Protein AF-A0A0Q6VHM1-F1 (afdb_monomer)

Foldseek 3Di:
DDPPVPPDQPADPQLVCLLVLLLVVLCVVLVHDCPDPLSVVLSVVSSVCCSVPVPDGSVNSNVVSVVPRPSDDPPPDDPDD

Mean predicted aligned error: 9.12 Å

Sequence (81 aa):
MNLNFFTGLDLTDDQVDAATSAVRAWCEARQVDPSSAIARSAAGLAIDLVATWGEITSAELFEILLARVPANAPNGTFSGK

Radius of gyration: 14.44 Å; Cα contacts (8 Å, |Δi|>4): 62; chains: 1; bounding box: 45×36×35 Å

Solvent-accessible surface area (backbone atoms only — not comparable to full-atom values): 4961 Å² total; per-residue (Å²): 133,86,84,69,86,67,82,76,71,89,68,51,72,68,48,52,48,26,33,52,53,15,42,50,52,45,23,62,75,58,72,44,58,74,86,36,72,66,40,50,51,43,42,51,51,34,49,54,45,38,74,71,37,80,82,65,49,32,69,57,48,27,54,49,42,64,75,71,46,70,81,65,72,84,72,76,83,79,86,86,126

pLDDT: mean 78.79, std 17.47, range [36.25, 93.62]

Secondary structure (DSSP, 8-state):
----TTTT----HHHHHHHHHHHHHHHHHHT--TTSHHHHHHHHHHHHHHHH-TT--HHHHHHHHHHHS-S----------

Structure (mmCIF, N/CA/C/O backbone):
data_AF-A0A0Q6VHM1-F1
#
_entry.id   AF-A0A0Q6VHM1-F1
#
loop_
_atom_site.group_PDB
_atom_site.id
_atom_site.type_symbol
_atom_site.label_atom_id
_atom_site.label_alt_id
_atom_site.label_comp_id
_atom_site.label_asym_id
_atom_site.label_entity_id
_atom_site.label_seq_id
_atom_site.pdbx_PDB_ins_code
_atom_site.Cartn_x
_atom_site.Cartn_y
_atom_site.Cartn_z
_atom_site.occupancy
_atom_site.B_iso_or_equiv
_atom_site.auth_seq_id
_atom_site.auth_comp_id
_atom_site.auth_asym_id
_atom_site.auth_atom_id
_atom_site.pdbx_PDB_model_num
ATOM 1 N N . MET A 1 1 ? 1.775 -27.588 3.550 1.00 36.25 1 MET A N 1
ATOM 2 C CA . MET A 1 1 ? 1.739 -26.625 4.669 1.00 36.25 1 MET A CA 1
ATOM 3 C C . MET A 1 1 ? 1.048 -25.383 4.139 1.00 36.25 1 MET A C 1
ATOM 5 O O . MET A 1 1 ? 1.596 -24.738 3.259 1.00 36.25 1 MET A O 1
ATOM 9 N N . ASN A 1 2 ? -0.215 -25.174 4.511 1.00 39.94 2 ASN A N 1
ATOM 10 C CA . ASN A 1 2 ? -1.039 -24.101 3.959 1.00 39.94 2 ASN A CA 1
ATOM 11 C C . ASN A 1 2 ? -0.713 -22.822 4.745 1.00 39.94 2 ASN A C 1
ATOM 13 O O . ASN A 1 2 ? -1.101 -22.708 5.906 1.00 39.94 2 ASN A O 1
ATOM 17 N N . LEU A 1 3 ? 0.101 -21.936 4.164 1.00 46.28 3 LEU A N 1
ATOM 18 C CA . LEU A 1 3 ? 0.433 -20.624 4.727 1.00 46.28 3 LEU A CA 1
ATOM 19 C C . LEU A 1 3 ? -0.787 -19.715 4.573 1.00 46.28 3 LEU A C 1
ATOM 21 O O . LEU A 1 3 ? -0.840 -18.843 3.712 1.00 46.28 3 LEU A O 1
ATOM 25 N N . ASN A 1 4 ? -1.788 -19.943 5.412 1.00 44.31 4 ASN A N 1
ATOM 26 C CA . ASN A 1 4 ? -2.854 -18.984 5.625 1.00 44.31 4 ASN A CA 1
ATOM 27 C C . ASN A 1 4 ? -2.287 -17.821 6.453 1.00 44.31 4 ASN A C 1
ATOM 29 O O . ASN A 1 4 ? -2.453 -17.764 7.664 1.00 44.31 4 ASN A O 1
ATOM 33 N N . PHE A 1 5 ? -1.550 -16.919 5.800 1.00 52.34 5 PHE A N 1
ATOM 34 C CA . PHE A 1 5 ? -1.005 -15.709 6.431 1.00 52.34 5 PHE A CA 1
ATOM 35 C C . PHE A 1 5 ? -2.110 -14.672 6.730 1.00 52.34 5 PHE A C 1
ATOM 37 O O . PHE A 1 5 ? -1.922 -13.775 7.538 1.00 52.34 5 PHE A O 1
ATOM 44 N N . PHE A 1 6 ? -3.289 -14.837 6.117 1.00 49.59 6 PHE A N 1
ATOM 45 C CA . PHE A 1 6 ? -4.416 -13.899 6.175 1.00 49.59 6 PHE A CA 1
ATOM 46 C C . PHE A 1 6 ? -5.570 -14.325 7.100 1.00 49.59 6 PHE A C 1
ATOM 48 O O . PHE A 1 6 ? -6.601 -13.663 7.122 1.00 49.59 6 PHE A O 1
ATOM 55 N N . THR A 1 7 ? -5.459 -15.413 7.869 1.00 46.75 7 THR A N 1
ATOM 56 C CA . THR A 1 7 ? -6.595 -15.964 8.649 1.00 46.75 7 THR A CA 1
ATOM 57 C C . THR A 1 7 ? -6.988 -15.186 9.914 1.00 46.75 7 THR A C 1
ATOM 59 O O . THR A 1 7 ? -7.648 -15.746 10.783 1.00 46.75 7 THR A O 1
ATOM 62 N N . GLY A 1 8 ? -6.624 -13.911 10.046 1.00 53.53 8 GLY A N 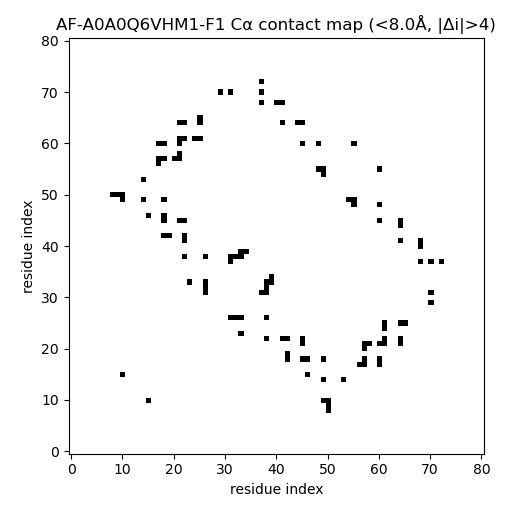1
ATOM 63 C CA . GLY A 1 8 ? -6.989 -13.124 11.229 1.00 53.53 8 GLY A CA 1
ATOM 64 C C . GLY A 1 8 ? -6.873 -11.612 11.086 1.00 53.53 8 GLY A C 1
ATOM 65 O O . GLY A 1 8 ? -6.822 -10.930 12.104 1.00 53.53 8 GLY A O 1
ATOM 66 N N . LEU A 1 9 ? -6.790 -11.088 9.861 1.00 58.28 9 LEU A N 1
ATOM 67 C CA . LEU A 1 9 ? -6.777 -9.645 9.648 1.00 58.28 9 LEU A CA 1
ATOM 68 C C . LEU A 1 9 ? -8.221 -9.166 9.474 1.00 58.28 9 LEU A C 1
ATOM 70 O O . LEU A 1 9 ? -8.795 -9.305 8.396 1.00 58.28 9 LEU A O 1
ATOM 74 N N . ASP A 1 10 ? -8.806 -8.649 10.555 1.00 70.75 10 ASP A N 1
ATOM 75 C CA . ASP A 1 10 ? -10.067 -7.900 10.520 1.00 70.75 10 ASP A CA 1
ATOM 76 C C . ASP A 1 10 ? -9.760 -6.502 9.969 1.00 70.75 10 ASP A C 1
ATOM 78 O O . ASP A 1 10 ? -9.582 -5.541 10.713 1.00 70.75 10 ASP A O 1
ATOM 82 N N . LEU A 1 11 ? -9.538 -6.429 8.654 1.00 74.81 11 LEU A N 1
ATOM 83 C CA . LEU A 1 11 ? -9.327 -5.159 7.969 1.00 74.81 11 LEU A CA 1
ATOM 84 C C . LEU A 1 11 ? -10.673 -4.587 7.562 1.00 74.81 11 LEU A C 1
ATOM 86 O O . LEU A 1 11 ? -11.507 -5.292 6.990 1.00 74.81 11 LEU A O 1
ATOM 90 N N . THR A 1 12 ? -10.858 -3.299 7.812 1.00 85.12 12 THR A N 1
ATOM 91 C CA . THR A 1 12 ? -12.019 -2.578 7.296 1.00 85.12 12 THR A CA 1
ATOM 92 C C . THR A 1 12 ? -11.885 -2.370 5.787 1.00 85.12 12 THR A C 1
ATOM 94 O O . THR A 1 12 ? -10.776 -2.351 5.244 1.00 85.12 12 THR A O 1
ATOM 97 N N . ASP A 1 13 ? -13.009 -2.167 5.096 1.00 85.75 13 ASP A N 1
ATOM 98 C CA . ASP A 1 13 ? -12.998 -1.806 3.673 1.00 85.75 13 ASP A CA 1
ATOM 99 C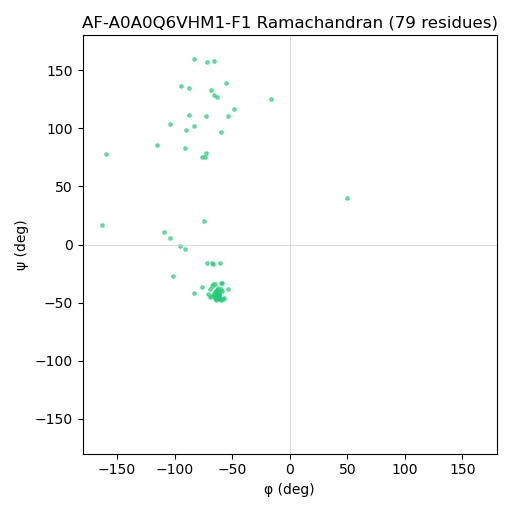 C . ASP A 1 13 ? -12.118 -0.570 3.405 1.00 85.75 13 ASP A C 1
ATOM 101 O O . ASP A 1 13 ? -11.359 -0.556 2.437 1.00 85.75 13 ASP A O 1
ATOM 105 N N . ASP A 1 14 ? -12.132 0.418 4.308 1.00 87.00 14 ASP A N 1
ATOM 106 C CA . ASP A 1 14 ? -11.283 1.613 4.220 1.00 87.00 14 ASP A CA 1
ATOM 107 C C . ASP A 1 14 ? -9.783 1.278 4.273 1.00 87.00 14 ASP A C 1
ATOM 109 O O . ASP A 1 14 ? -8.984 1.851 3.533 1.00 87.00 14 ASP A O 1
ATOM 113 N N . GLN A 1 15 ? -9.380 0.326 5.118 1.00 87.94 15 GLN A N 1
ATOM 114 C CA . GLN A 1 15 ? -7.984 -0.108 5.226 1.00 87.94 15 GLN A CA 1
ATOM 115 C C . GLN A 1 15 ? -7.530 -0.872 3.980 1.00 87.94 15 GLN A C 1
ATOM 117 O O . GLN A 1 15 ? -6.401 -0.694 3.512 1.00 87.94 15 GLN A O 1
ATOM 122 N N . VAL A 1 16 ? -8.411 -1.701 3.416 1.00 88.44 16 VAL A N 1
ATOM 123 C CA . VAL A 1 16 ? -8.142 -2.416 2.162 1.00 88.44 16 VAL A CA 1
ATOM 124 C C . VAL A 1 16 ? -8.024 -1.433 0.996 1.00 88.44 16 VAL A C 1
ATOM 126 O O . VAL A 1 16 ? -7.102 -1.565 0.183 1.00 88.44 16 VAL A O 1
ATOM 129 N N . ASP A 1 17 ? -8.899 -0.428 0.924 1.00 90.44 17 ASP A N 1
ATOM 130 C CA . ASP A 1 17 ? -8.834 0.620 -0.097 1.00 90.44 17 ASP A CA 1
ATOM 131 C C . ASP A 1 17 ? -7.555 1.454 0.039 1.00 90.44 17 ASP A C 1
ATOM 133 O O . 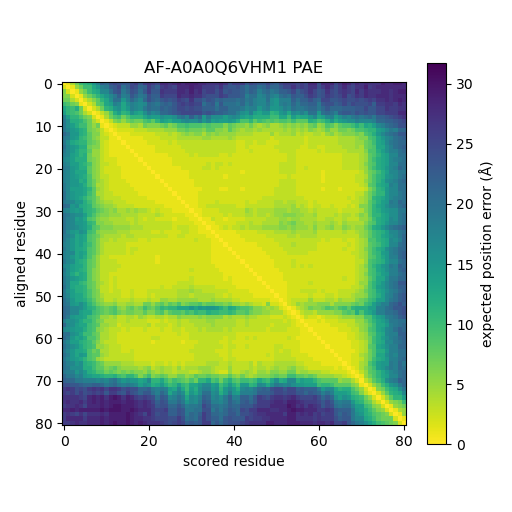ASP A 1 17 ? -6.835 1.649 -0.944 1.00 90.44 17 ASP A O 1
ATOM 137 N N . ALA A 1 18 ? -7.196 1.849 1.265 1.00 89.50 18 ALA A N 1
ATOM 138 C CA . ALA A 1 18 ? -5.983 2.611 1.532 1.00 89.50 18 ALA A CA 1
ATOM 139 C C . ALA A 1 18 ? -4.718 1.848 1.109 1.00 89.50 18 ALA A C 1
ATOM 141 O O . ALA A 1 18 ? -3.866 2.408 0.410 1.00 89.50 18 ALA A O 1
ATOM 142 N N . ALA A 1 19 ? -4.614 0.565 1.470 1.00 90.81 19 ALA A N 1
ATOM 143 C CA . ALA A 1 19 ? -3.498 -0.290 1.075 1.00 90.81 19 ALA A CA 1
ATOM 144 C C . ALA A 1 19 ? -3.439 -0.484 -0.447 1.00 90.81 19 ALA A C 1
ATOM 146 O O . ALA A 1 19 ? -2.375 -0.338 -1.051 1.00 90.81 19 ALA A O 1
ATOM 147 N N . THR A 1 20 ? -4.577 -0.757 -1.087 1.00 92.00 20 THR A N 1
ATOM 148 C CA . THR A 1 20 ? -4.652 -0.975 -2.540 1.00 92.00 20 THR A CA 1
ATOM 149 C C . THR A 1 20 ? -4.278 0.290 -3.313 1.00 92.00 20 THR A C 1
ATOM 151 O O . THR A 1 20 ? -3.464 0.236 -4.240 1.00 92.00 20 THR A O 1
ATOM 154 N N . SER A 1 21 ? -4.814 1.440 -2.903 1.00 93.62 21 SER A N 1
ATOM 155 C CA . SER A 1 21 ? -4.519 2.747 -3.490 1.00 93.62 21 SER A CA 1
ATOM 156 C C . SER A 1 21 ? -3.042 3.116 -3.342 1.00 93.62 21 SER A C 1
ATOM 158 O O . SER A 1 21 ? -2.410 3.515 -4.323 1.00 93.62 21 SER A O 1
ATOM 160 N N . ALA A 1 22 ? -2.455 2.911 -2.158 1.00 93.62 22 ALA A N 1
ATOM 161 C CA . ALA A 1 22 ? -1.043 3.196 -1.905 1.00 93.62 22 ALA A CA 1
ATOM 162 C C . ALA A 1 22 ? -0.106 2.314 -2.744 1.00 93.62 22 ALA A C 1
ATOM 164 O O . ALA A 1 22 ? 0.842 2.810 -3.355 1.00 93.62 22 ALA A O 1
ATOM 165 N N . VAL A 1 23 ? -0.384 1.009 -2.820 1.00 93.38 23 VAL A N 1
ATOM 166 C CA . VAL A 1 23 ? 0.419 0.053 -3.601 1.00 93.38 23 VAL A CA 1
ATOM 167 C C . VAL A 1 23 ? 0.332 0.359 -5.089 1.00 93.38 23 VAL A C 1
ATOM 169 O O . VAL A 1 23 ? 1.349 0.319 -5.783 1.00 93.38 23 VAL A O 1
ATOM 172 N N . ARG A 1 24 ? -0.857 0.701 -5.591 1.00 93.19 24 ARG A N 1
ATOM 173 C CA . ARG A 1 24 ? -1.038 1.085 -6.991 1.00 93.19 24 ARG A CA 1
ATOM 174 C C . ARG A 1 24 ? -0.277 2.368 -7.320 1.00 93.19 24 ARG A C 1
ATOM 176 O O . ARG A 1 24 ? 0.469 2.376 -8.296 1.00 93.19 24 ARG A O 1
ATOM 183 N N . ALA A 1 25 ? -0.396 3.401 -6.486 1.00 93.12 25 ALA A N 1
ATOM 184 C CA . ALA A 1 25 ? 0.365 4.639 -6.644 1.00 93.12 25 ALA A CA 1
ATOM 185 C C . ALA A 1 25 ? 1.880 4.382 -6.606 1.00 93.12 25 ALA A C 1
ATOM 187 O O . ALA A 1 25 ? 2.624 4.928 -7.416 1.00 93.12 25 ALA A O 1
ATOM 188 N N . TRP A 1 26 ? 2.344 3.497 -5.719 1.00 93.38 26 TRP A N 1
ATOM 189 C CA . TRP A 1 26 ? 3.746 3.082 -5.652 1.00 93.38 26 TRP A CA 1
ATOM 190 C C . TRP A 1 26 ? 4.204 2.371 -6.932 1.00 93.38 26 TRP A C 1
ATOM 192 O O . TRP A 1 26 ? 5.268 2.698 -7.460 1.00 93.38 26 TRP A O 1
ATOM 202 N N . CYS A 1 27 ? 3.394 1.455 -7.473 1.00 92.12 27 CYS A N 1
ATOM 203 C CA . CYS A 1 27 ? 3.692 0.768 -8.732 1.00 92.12 27 CYS A CA 1
ATOM 204 C C . CYS A 1 27 ? 3.782 1.759 -9.900 1.00 92.12 27 CYS A C 1
ATOM 206 O O . CYS A 1 27 ? 4.738 1.705 -10.672 1.00 92.12 27 CYS A O 1
ATOM 208 N N . GLU A 1 28 ? 2.835 2.696 -9.997 1.00 91.69 28 GLU A N 1
ATOM 209 C CA . GLU A 1 28 ? 2.828 3.750 -11.018 1.00 91.69 28 GLU A CA 1
ATOM 210 C C . GLU A 1 28 ? 4.057 4.670 -10.879 1.00 91.69 28 GLU A C 1
ATOM 212 O O . GLU A 1 28 ? 4.775 4.893 -11.856 1.00 91.69 28 GLU A O 1
ATOM 217 N N . ALA A 1 29 ? 4.373 5.127 -9.662 1.00 90.19 29 ALA A N 1
ATOM 218 C CA . ALA A 1 29 ? 5.506 6.013 -9.380 1.00 90.19 29 ALA A CA 1
ATOM 219 C C . ALA A 1 29 ? 6.870 5.365 -9.663 1.00 90.19 29 ALA A C 1
ATOM 221 O O . ALA A 1 29 ? 7.818 6.039 -10.067 1.00 90.19 29 ALA A O 1
ATOM 222 N N . ARG A 1 30 ? 6.986 4.053 -9.439 1.00 88.25 30 ARG A N 1
ATOM 223 C CA . ARG A 1 30 ? 8.218 3.287 -9.664 1.00 88.25 30 ARG A CA 1
ATOM 224 C C . ARG A 1 30 ? 8.266 2.597 -11.030 1.00 88.25 30 ARG A C 1
ATOM 226 O O . ARG A 1 30 ? 9.268 1.952 -11.323 1.00 88.25 30 ARG A O 1
ATOM 233 N N . GLN A 1 31 ? 7.216 2.727 -11.845 1.00 89.69 31 GLN A N 1
ATOM 234 C CA . GLN A 1 31 ? 7.020 1.983 -13.096 1.00 89.69 31 GLN A CA 1
ATOM 235 C C . GLN A 1 31 ? 7.218 0.466 -12.930 1.00 89.69 31 GLN A C 1
ATOM 237 O O . GLN A 1 31 ? 7.818 -0.205 -13.770 1.00 89.69 31 GLN A O 1
ATOM 242 N N . VAL A 1 32 ? 6.728 -0.073 -11.814 1.00 87.81 32 VAL A N 1
ATOM 243 C CA . VAL A 1 32 ? 6.806 -1.496 -11.481 1.00 87.81 32 VAL A CA 1
ATOM 244 C C . VAL A 1 32 ? 5.527 -2.185 -11.935 1.00 87.81 32 VAL A C 1
ATOM 246 O O . VAL A 1 32 ? 4.425 -1.688 -11.713 1.00 87.81 32 VAL A O 1
ATOM 249 N N . ASP A 1 33 ? 5.673 -3.359 -12.548 1.00 88.69 33 ASP A N 1
ATOM 250 C CA . ASP A 1 33 ? 4.526 -4.190 -12.893 1.00 88.69 33 ASP A CA 1
ATOM 251 C C . ASP A 1 33 ? 3.781 -4.628 -11.611 1.00 88.69 33 ASP A C 1
ATOM 253 O O . ASP A 1 33 ? 4.407 -5.199 -10.707 1.00 88.69 33 ASP A O 1
ATOM 257 N N . PRO A 1 34 ? 2.459 -4.402 -11.508 1.00 85.50 34 PRO A N 1
ATOM 258 C CA . PRO A 1 34 ? 1.689 -4.712 -10.303 1.00 85.50 34 PRO A CA 1
ATOM 259 C C . PRO A 1 34 ? 1.579 -6.219 -10.017 1.00 85.50 34 PRO A C 1
ATOM 261 O O . PRO A 1 34 ? 1.260 -6.611 -8.896 1.00 85.50 34 PRO A O 1
ATOM 264 N N . SER A 1 35 ? 1.873 -7.082 -10.994 1.00 87.12 35 SER A N 1
ATOM 265 C CA . SER A 1 35 ? 1.939 -8.539 -10.813 1.00 87.12 35 SER A CA 1
ATOM 266 C C . SER A 1 35 ? 3.341 -9.031 -10.433 1.00 87.12 35 SER A C 1
ATOM 268 O O . SER A 1 35 ? 3.522 -10.226 -10.168 1.00 87.12 35 SER A O 1
ATOM 270 N N . SER A 1 36 ? 4.336 -8.139 -10.386 1.00 86.56 36 SER A N 1
ATOM 271 C CA . SER A 1 36 ? 5.714 -8.475 -10.035 1.00 86.56 36 SER A CA 1
ATOM 272 C C . SER A 1 36 ? 5.858 -8.929 -8.581 1.00 86.56 36 SER A C 1
ATOM 274 O O . SER A 1 36 ? 5.069 -8.592 -7.696 1.00 86.56 36 SER A O 1
ATOM 276 N N . ALA A 1 37 ? 6.931 -9.675 -8.306 1.00 87.38 37 ALA A N 1
ATOM 277 C CA . ALA A 1 37 ? 7.265 -10.079 -6.943 1.00 87.38 37 ALA A CA 1
ATOM 278 C C . ALA A 1 37 ? 7.496 -8.872 -6.016 1.00 87.38 37 ALA A C 1
ATOM 280 O O . ALA A 1 37 ? 7.142 -8.931 -4.844 1.00 87.38 37 ALA A O 1
ATOM 281 N N . ILE A 1 38 ? 8.034 -7.766 -6.543 1.00 87.12 38 ILE A N 1
ATOM 282 C CA . ILE A 1 38 ? 8.289 -6.550 -5.761 1.00 87.12 38 ILE A CA 1
ATOM 283 C C . ILE A 1 38 ? 6.966 -5.865 -5.394 1.00 87.12 38 ILE A C 1
ATOM 285 O O . ILE A 1 38 ? 6.789 -5.479 -4.242 1.00 87.12 38 ILE A O 1
ATOM 289 N N . ALA A 1 39 ? 6.011 -5.785 -6.327 1.00 88.19 39 ALA A N 1
ATOM 290 C CA . ALA A 1 39 ? 4.674 -5.259 -6.047 1.00 88.19 39 ALA A CA 1
ATOM 291 C C . ALA A 1 39 ? 3.923 -6.109 -5.009 1.00 88.19 39 ALA A C 1
ATOM 293 O O . ALA A 1 39 ? 3.270 -5.568 -4.122 1.00 88.19 39 ALA A O 1
ATOM 294 N N . ARG A 1 40 ? 4.079 -7.440 -5.044 1.00 89.00 40 ARG A N 1
ATOM 295 C CA . ARG A 1 40 ? 3.535 -8.329 -4.001 1.00 89.00 40 ARG A CA 1
ATOM 296 C C . ARG A 1 40 ? 4.168 -8.082 -2.633 1.00 89.00 40 ARG A C 1
ATOM 298 O O . ARG A 1 40 ? 3.451 -8.069 -1.638 1.00 89.00 40 ARG A O 1
ATOM 305 N N . SER A 1 41 ? 5.479 -7.851 -2.577 1.00 89.00 41 SER A N 1
ATOM 306 C CA . SER A 1 41 ? 6.159 -7.472 -1.332 1.00 89.00 41 SER A CA 1
ATOM 307 C C . SER A 1 41 ? 5.680 -6.114 -0.811 1.00 89.00 41 SER A C 1
ATOM 309 O O . SER A 1 41 ? 5.465 -5.969 0.389 1.00 89.00 41 SER A O 1
ATOM 311 N N . ALA A 1 42 ? 5.462 -5.139 -1.701 1.00 90.31 42 ALA A N 1
ATOM 312 C CA . ALA A 1 42 ? 4.875 -3.847 -1.351 1.00 90.31 42 ALA A CA 1
ATOM 313 C C . ALA A 1 42 ? 3.454 -4.006 -0.790 1.00 90.31 42 ALA A C 1
ATOM 315 O O . ALA A 1 42 ? 3.135 -3.415 0.236 1.00 90.31 42 ALA A O 1
ATOM 316 N N . ALA A 1 43 ? 2.630 -4.854 -1.411 1.00 90.81 43 ALA A N 1
ATOM 317 C CA . ALA A 1 43 ? 1.288 -5.159 -0.927 1.00 90.81 43 ALA A CA 1
ATOM 318 C C . ALA A 1 43 ? 1.300 -5.821 0.455 1.00 90.81 43 ALA A C 1
ATOM 320 O O . ALA A 1 43 ? 0.552 -5.399 1.331 1.00 90.81 43 ALA A O 1
ATOM 321 N N . GLY A 1 44 ? 2.181 -6.802 0.677 1.00 90.31 44 GLY A N 1
ATOM 322 C CA . GLY A 1 44 ? 2.343 -7.434 1.988 1.00 90.31 44 GLY A CA 1
ATOM 323 C C . GLY 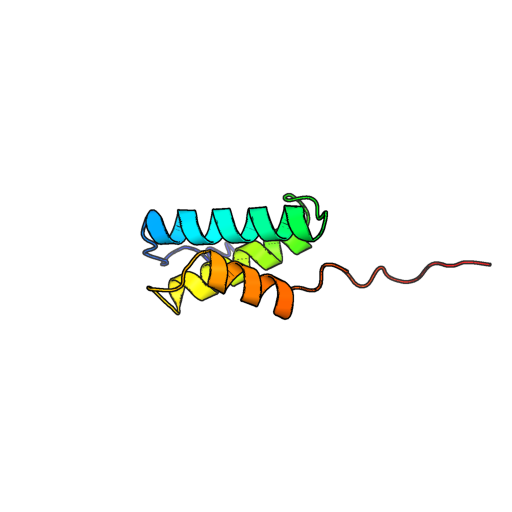A 1 44 ? 2.700 -6.419 3.075 1.00 90.31 44 GLY A C 1
ATOM 324 O O . GLY A 1 44 ? 2.037 -6.370 4.104 1.00 90.31 44 GLY A O 1
ATOM 325 N N . LEU A 1 45 ? 3.669 -5.539 2.800 1.00 90.12 45 LEU A N 1
ATOM 326 C CA . LEU A 1 45 ? 4.052 -4.482 3.736 1.00 90.12 45 LEU A CA 1
ATOM 327 C C . LEU A 1 45 ? 2.905 -3.495 3.997 1.00 90.12 45 LEU A C 1
ATOM 329 O O . LEU A 1 45 ? 2.695 -3.098 5.137 1.00 90.12 45 LEU A O 1
ATOM 333 N N . ALA A 1 46 ? 2.166 -3.094 2.959 1.00 91.12 46 ALA A N 1
ATOM 334 C CA . ALA A 1 46 ? 1.027 -2.195 3.110 1.00 91.12 46 ALA A CA 1
ATOM 335 C C . ALA A 1 46 ? -0.054 -2.810 4.007 1.00 91.12 46 ALA A C 1
ATOM 337 O O . ALA A 1 46 ? -0.566 -2.127 4.888 1.00 91.12 46 ALA A O 1
ATOM 338 N N . ILE A 1 47 ? -0.340 -4.103 3.823 1.00 89.81 47 ILE A N 1
ATOM 339 C CA . ILE A 1 47 ? -1.295 -4.860 4.637 1.00 89.81 47 ILE A CA 1
ATOM 340 C C . ILE A 1 47 ? -0.826 -4.974 6.094 1.00 89.81 47 ILE A C 1
ATOM 342 O O . ILE A 1 47 ? -1.604 -4.705 7.007 1.00 89.81 47 ILE A O 1
ATOM 346 N N . ASP A 1 48 ? 0.447 -5.306 6.325 1.00 89.12 48 ASP A N 1
ATOM 347 C CA . ASP A 1 48 ? 1.015 -5.352 7.678 1.00 89.12 48 ASP A CA 1
ATOM 348 C C . ASP A 1 48 ? 0.921 -3.983 8.374 1.00 89.12 48 ASP A C 1
ATOM 350 O O . ASP A 1 48 ? 0.628 -3.899 9.569 1.00 89.12 48 ASP A O 1
ATOM 354 N N . LEU A 1 49 ? 1.139 -2.896 7.628 1.00 89.31 49 LEU A N 1
ATOM 355 C CA . LEU A 1 49 ? 1.067 -1.534 8.153 1.00 89.31 49 LEU A CA 1
ATOM 356 C C . LEU A 1 49 ? -0.360 -1.118 8.506 1.00 89.31 49 LEU A C 1
ATOM 358 O O . LEU A 1 49 ? -0.539 -0.599 9.600 1.00 89.31 49 LEU A O 1
ATOM 362 N N . VAL A 1 50 ? -1.368 -1.371 7.662 1.00 89.69 50 VAL A N 1
ATOM 363 C CA . VAL A 1 50 ? -2.771 -1.050 8.013 1.00 89.69 50 VAL A CA 1
ATOM 364 C C . VAL A 1 50 ? -3.291 -1.906 9.164 1.00 89.69 50 VAL A C 1
ATOM 366 O O . VAL A 1 50 ? -4.042 -1.417 10.001 1.00 89.69 50 VAL A O 1
ATOM 369 N N . ALA A 1 51 ? -2.846 -3.162 9.256 1.00 86.38 51 ALA A N 1
ATOM 370 C CA . ALA A 1 51 ? -3.195 -4.039 10.368 1.00 86.38 51 ALA A CA 1
ATOM 371 C C . ALA A 1 51 ? -2.571 -3.570 11.693 1.00 86.38 51 ALA A C 1
ATOM 373 O O . ALA A 1 51 ? -3.172 -3.715 12.755 1.00 86.38 51 ALA A O 1
ATOM 374 N N . THR A 1 52 ? -1.355 -3.017 11.639 1.00 86.00 52 THR A N 1
ATOM 375 C CA . THR A 1 52 ? -0.641 -2.531 12.830 1.00 86.00 52 THR A CA 1
ATOM 376 C C . THR A 1 52 ? -1.091 -1.123 13.219 1.00 86.00 52 THR A C 1
ATOM 378 O O . THR A 1 52 ? -1.230 -0.814 14.402 1.00 86.00 52 THR A O 1
ATOM 381 N N . TRP A 1 53 ? -1.279 -0.249 12.233 1.00 81.06 53 TRP A N 1
ATOM 382 C CA . TRP A 1 53 ? -1.610 1.164 12.383 1.00 81.06 53 TRP A CA 1
ATOM 383 C C . TRP A 1 53 ? -2.996 1.387 11.785 1.00 81.06 53 TRP A C 1
ATOM 385 O O . TRP A 1 53 ? -3.135 1.747 10.622 1.00 81.06 53 TRP A O 1
ATOM 395 N N . GLY A 1 54 ? -4.031 1.154 12.593 1.00 73.56 54 GLY A N 1
ATOM 396 C CA . GLY A 1 54 ? -5.417 1.158 12.121 1.00 73.56 54 GLY A CA 1
ATOM 397 C C . GLY A 1 54 ? -5.911 2.478 11.510 1.00 73.56 54 GLY A C 1
ATOM 398 O O . GLY A 1 54 ? -6.921 2.458 10.815 1.00 73.56 54 GLY A O 1
ATOM 399 N N . GLU A 1 55 ? -5.204 3.593 11.735 1.00 83.25 55 GLU A N 1
ATOM 400 C CA . GLU A 1 55 ? -5.538 4.939 11.236 1.00 83.25 55 GLU A CA 1
ATOM 401 C C . GLU A 1 55 ? -4.582 5.453 10.139 1.00 83.25 55 GLU A C 1
ATOM 403 O O . GLU A 1 55 ? -4.619 6.634 9.797 1.00 83.25 55 GLU A O 1
ATOM 408 N N . 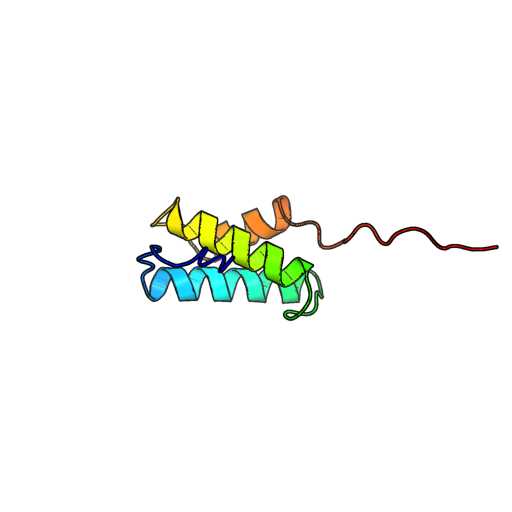ILE A 1 56 ? -3.702 4.608 9.586 1.00 87.31 56 ILE A N 1
ATOM 409 C CA . ILE A 1 56 ? -2.755 5.056 8.556 1.00 87.31 56 ILE A CA 1
ATOM 410 C C . ILE A 1 56 ? -3.470 5.403 7.243 1.00 87.31 56 ILE A C 1
ATOM 412 O O . ILE A 1 56 ? -4.285 4.637 6.724 1.00 87.31 56 ILE A O 1
ATOM 416 N N . THR A 1 57 ? -3.135 6.554 6.666 1.00 89.62 57 THR A N 1
ATOM 417 C CA . THR A 1 57 ? -3.702 6.987 5.386 1.00 89.62 57 THR A CA 1
ATOM 418 C C . THR A 1 57 ? -2.974 6.370 4.188 1.00 89.62 57 THR A C 1
ATOM 420 O O . THR A 1 57 ? -1.809 5.972 4.264 1.00 89.62 57 THR A O 1
ATOM 423 N N . SER A 1 58 ? -3.632 6.344 3.025 1.00 88.94 58 SER A N 1
ATOM 424 C CA . SER A 1 58 ? -3.018 5.888 1.767 1.00 88.94 58 SER A CA 1
ATOM 425 C C . SER A 1 58 ? -1.776 6.699 1.370 1.00 88.94 58 SER A C 1
ATOM 427 O O . SER A 1 58 ? -0.829 6.141 0.817 1.00 88.94 58 SER A O 1
ATOM 429 N N . ALA A 1 59 ? -1.743 7.996 1.691 1.00 90.25 59 ALA A N 1
ATOM 430 C CA . ALA A 1 59 ? -0.592 8.862 1.443 1.00 90.25 59 ALA A CA 1
ATOM 431 C C . ALA A 1 59 ? 0.608 8.490 2.329 1.00 90.25 59 ALA A C 1
ATOM 433 O O . ALA A 1 59 ? 1.728 8.372 1.838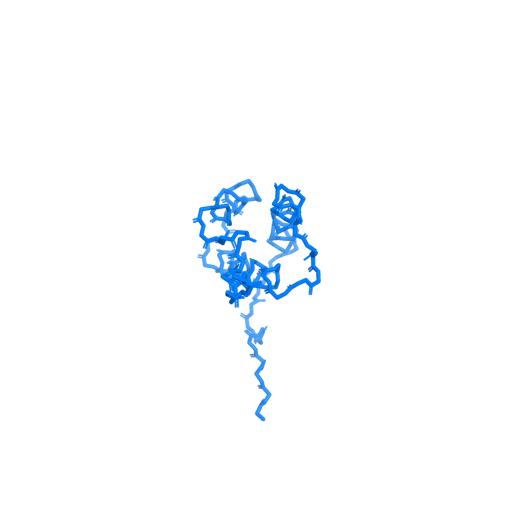 1.00 90.25 59 ALA A O 1
ATOM 434 N N . GLU A 1 60 ? 0.379 8.244 3.620 1.00 91.50 60 GLU A N 1
ATOM 435 C CA . GLU A 1 60 ? 1.434 7.802 4.537 1.00 91.50 60 GLU A CA 1
ATOM 436 C C . GLU A 1 60 ? 1.956 6.414 4.164 1.00 91.50 60 GLU A C 1
ATOM 438 O O . GLU A 1 60 ? 3.169 6.199 4.130 1.00 91.50 60 GLU A O 1
ATOM 443 N N . LEU A 1 61 ? 1.060 5.485 3.812 1.00 91.44 61 LEU A N 1
ATOM 444 C CA . LEU A 1 61 ? 1.444 4.173 3.289 1.00 91.44 61 LEU A CA 1
ATOM 445 C C . LEU A 1 61 ? 2.323 4.313 2.049 1.00 91.44 61 LEU A C 1
ATOM 447 O O . LEU A 1 61 ? 3.359 3.660 1.966 1.00 91.44 61 LEU A O 1
ATOM 451 N N . PHE A 1 62 ? 1.947 5.171 1.103 1.00 92.38 62 PHE A N 1
ATOM 452 C CA . PHE A 1 62 ? 2.722 5.405 -0.112 1.00 92.38 62 PHE A CA 1
ATOM 453 C C . PHE A 1 62 ? 4.140 5.908 0.191 1.00 92.38 62 PHE A C 1
ATOM 455 O O . PHE A 1 62 ? 5.107 5.339 -0.320 1.00 92.38 62 PHE A O 1
ATOM 462 N N . GLU A 1 63 ? 4.288 6.902 1.069 1.00 92.94 63 GLU A N 1
ATOM 463 C CA . GLU A 1 63 ? 5.600 7.418 1.483 1.00 92.94 63 GLU A CA 1
ATOM 464 C C . GLU A 1 63 ? 6.450 6.333 2.163 1.00 92.94 63 GLU A C 1
ATOM 466 O O . GLU A 1 63 ? 7.641 6.175 1.870 1.00 92.94 63 GLU A O 1
ATOM 471 N N . ILE A 1 64 ? 5.840 5.508 3.019 1.00 91.44 64 ILE A N 1
ATOM 472 C CA . ILE A 1 64 ? 6.531 4.385 3.664 1.00 91.44 64 ILE A CA 1
ATOM 473 C C . ILE A 1 64 ? 6.954 3.339 2.630 1.00 91.44 64 ILE A C 1
ATOM 475 O O . ILE A 1 64 ? 8.080 2.840 2.696 1.00 91.44 64 ILE A O 1
ATOM 479 N N . LEU A 1 65 ? 6.099 3.017 1.658 1.00 90.44 65 LEU A N 1
ATOM 480 C CA . LEU A 1 65 ? 6.426 2.096 0.571 1.00 90.44 65 LEU A CA 1
ATOM 481 C C . LEU A 1 65 ? 7.565 2.644 -0.295 1.00 90.44 65 LEU A C 1
ATOM 483 O O . LEU A 1 65 ? 8.463 1.889 -0.671 1.00 90.44 65 LEU A O 1
ATOM 487 N N . LEU A 1 66 ? 7.593 3.949 -0.577 1.00 88.81 66 LEU A N 1
ATOM 488 C CA . LEU A 1 66 ? 8.701 4.582 -1.293 1.00 88.81 66 LEU A CA 1
ATOM 489 C C . LEU A 1 66 ? 10.019 4.489 -0.522 1.00 88.81 66 LEU A C 1
ATOM 491 O O . LEU A 1 66 ? 11.057 4.261 -1.149 1.00 88.81 66 LEU A O 1
ATOM 495 N N . ALA A 1 67 ? 9.978 4.647 0.802 1.00 89.75 67 ALA A N 1
ATOM 496 C CA . ALA A 1 67 ? 11.152 4.595 1.664 1.00 89.75 67 ALA A CA 1
ATOM 497 C C . ALA A 1 67 ? 11.654 3.163 1.918 1.00 89.75 67 ALA A C 1
ATOM 499 O O . ALA A 1 67 ? 12.862 2.942 2.009 1.00 89.75 67 ALA A O 1
ATOM 500 N N . ARG A 1 68 ? 10.746 2.188 2.051 1.00 86.00 68 ARG A N 1
ATOM 501 C CA . ARG A 1 68 ? 11.071 0.816 2.481 1.00 86.00 68 ARG A CA 1
ATOM 502 C C . ARG A 1 68 ? 11.147 -0.205 1.359 1.00 86.00 68 ARG A C 1
ATOM 504 O O . ARG A 1 68 ? 11.860 -1.193 1.516 1.00 86.00 68 ARG A O 1
ATOM 511 N N . VAL A 1 69 ? 10.438 0.003 0.251 1.00 84.56 69 VAL A N 1
ATOM 512 C CA . VAL A 1 69 ? 10.436 -0.931 -0.878 1.00 84.56 69 VAL A CA 1
ATOM 513 C C . VAL A 1 69 ? 11.299 -0.353 -1.999 1.00 84.56 69 VAL A C 1
ATOM 515 O O . VAL A 1 69 ? 10.874 0.564 -2.711 1.00 84.56 69 VAL A O 1
ATOM 518 N N . PRO A 1 70 ? 12.529 -0.861 -2.187 1.00 77.50 70 PRO A N 1
ATOM 519 C CA . PRO A 1 70 ? 13.333 -0.461 -3.326 1.00 77.50 70 PRO A CA 1
ATOM 520 C C . PRO A 1 70 ? 12.659 -0.947 -4.614 1.00 77.50 70 PRO A C 1
ATOM 522 O O . PRO A 1 70 ? 12.347 -2.124 -4.765 1.00 77.50 70 PRO A O 1
ATOM 525 N N . ALA A 1 71 ? 12.465 -0.041 -5.574 1.00 67.25 71 ALA A N 1
ATOM 526 C CA . ALA A 1 71 ? 11.952 -0.394 -6.902 1.00 67.25 71 ALA A CA 1
ATOM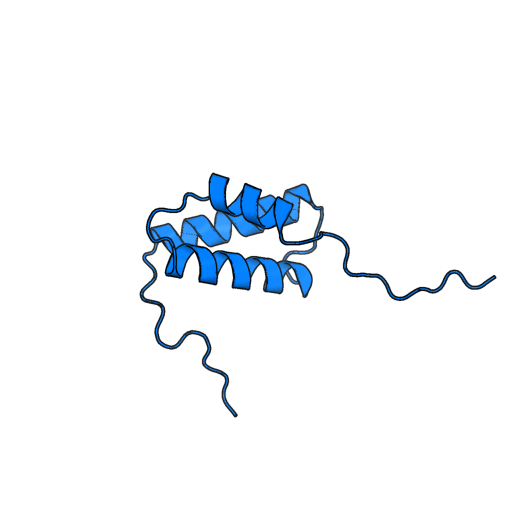 527 C C . ALA A 1 71 ? 12.918 -1.259 -7.721 1.00 67.25 71 ALA A C 1
ATOM 529 O O . ALA A 1 71 ? 12.521 -1.891 -8.695 1.00 67.25 71 ALA A O 1
ATOM 530 N N . ASN A 1 72 ? 14.186 -1.297 -7.309 1.00 62.47 72 ASN A N 1
ATOM 531 C CA . ASN A 1 72 ? 15.152 -2.242 -7.827 1.00 62.47 72 ASN A CA 1
ATOM 532 C C . ASN A 1 72 ? 15.063 -3.525 -6.998 1.00 62.47 72 ASN A C 1
ATOM 534 O O . ASN A 1 72 ? 15.531 -3.562 -5.858 1.00 62.47 72 ASN A O 1
ATOM 538 N N . ALA A 1 73 ? 14.581 -4.612 -7.603 1.00 50.16 73 ALA A N 1
ATOM 539 C CA . ALA A 1 73 ? 15.212 -5.886 -7.291 1.00 50.16 73 ALA A CA 1
ATOM 540 C C . ALA A 1 73 ? 16.712 -5.713 -7.590 1.00 50.16 73 ALA A C 1
ATOM 542 O O . ALA A 1 73 ? 17.049 -5.076 -8.595 1.00 50.16 73 ALA A O 1
ATOM 543 N N . PRO A 1 74 ? 17.633 -6.233 -6.761 1.00 44.25 74 PRO A N 1
ATOM 544 C CA . PRO A 1 74 ? 18.992 -6.421 -7.223 1.00 44.25 74 PRO A CA 1
ATOM 545 C C . PRO A 1 74 ? 18.893 -7.370 -8.416 1.00 44.25 74 PRO A C 1
ATOM 547 O O . PRO A 1 74 ? 18.770 -8.582 -8.251 1.00 44.25 74 PRO A O 1
ATOM 550 N N . ASN A 1 75 ? 18.874 -6.816 -9.629 1.00 44.50 75 ASN A N 1
ATOM 551 C CA . ASN A 1 75 ? 19.181 -7.585 -10.813 1.00 44.50 75 ASN A CA 1
ATOM 552 C C . ASN A 1 75 ? 20.536 -8.212 -10.514 1.00 44.50 75 ASN A C 1
ATOM 554 O O . ASN A 1 75 ? 21.541 -7.507 -10.397 1.00 44.50 75 ASN A O 1
ATOM 558 N N . GLY A 1 76 ? 20.540 -9.530 -10.323 1.00 45.94 76 GLY A N 1
ATOM 559 C C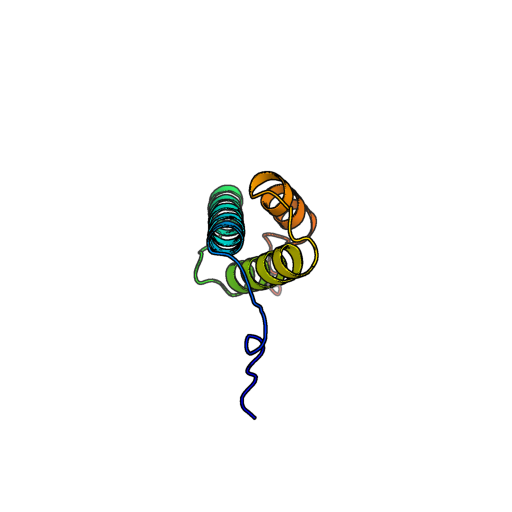A . GLY A 1 76 ? 21.757 -10.303 -10.425 1.00 45.94 76 GLY A CA 1
ATOM 560 C C . GLY A 1 76 ? 22.437 -9.878 -11.721 1.00 45.94 76 GLY A C 1
ATOM 561 O O . GLY A 1 76 ? 21.864 -9.985 -12.801 1.00 45.94 76 GLY A O 1
ATOM 562 N N . THR A 1 77 ? 23.616 -9.294 -11.559 1.00 58.44 77 THR A N 1
ATOM 563 C CA . THR A 1 77 ? 24.678 -9.117 -12.547 1.00 58.44 77 THR A CA 1
ATOM 564 C C . THR A 1 77 ? 24.539 -10.000 -13.788 1.00 58.44 77 THR A C 1
ATOM 566 O O . THR A 1 77 ? 24.562 -11.216 -13.651 1.00 58.44 77 THR A O 1
ATOM 569 N N . PHE A 1 78 ? 24.542 -9.401 -14.982 1.00 49.53 78 PHE A N 1
ATOM 570 C CA . PHE A 1 78 ? 25.251 -9.933 -16.154 1.00 49.53 78 PHE A CA 1
ATOM 571 C C . PHE A 1 78 ? 25.477 -8.798 -17.173 1.00 49.53 78 PHE A C 1
ATOM 573 O O . PHE A 1 78 ? 24.78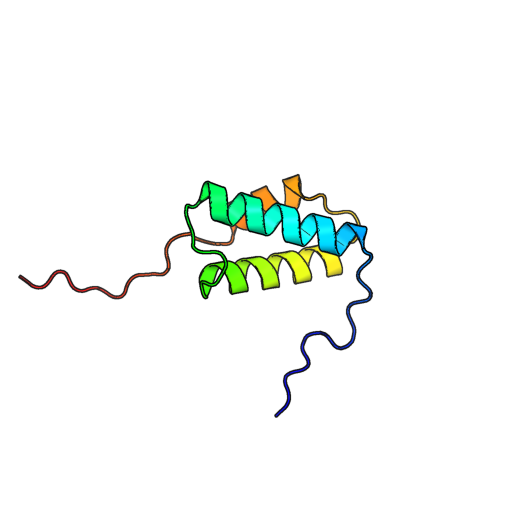9 -8.694 -18.181 1.00 49.53 78 PHE A O 1
ATOM 580 N N . SER A 1 79 ? 26.476 -7.943 -16.922 1.00 46.56 79 SER A N 1
ATOM 581 C CA . SER A 1 79 ? 27.234 -7.341 -18.028 1.00 46.56 79 SER A CA 1
ATOM 582 C C . SER A 1 79 ? 28.414 -8.259 -18.290 1.00 46.56 79 SER A C 1
ATOM 584 O O . SER A 1 79 ? 29.499 -8.085 -17.746 1.00 46.56 79 SER A O 1
ATOM 586 N N . GLY A 1 80 ? 28.151 -9.304 -19.072 1.00 59.81 80 GLY A N 1
ATOM 587 C CA . GLY A 1 80 ? 29.207 -9.994 -19.786 1.00 59.81 80 GLY A CA 1
ATOM 588 C C . GLY A 1 80 ? 29.676 -9.104 -20.930 1.00 59.81 80 GLY A C 1
ATOM 589 O O . GLY A 1 80 ? 28.920 -8.893 -21.880 1.00 59.81 80 GLY A O 1
ATOM 590 N N . LYS A 1 81 ? 30.894 -8.582 -20.814 1.00 41.25 81 LYS A N 1
ATOM 591 C CA . LYS A 1 81 ? 31.923 -8.531 -21.861 1.00 41.25 81 LYS A CA 1
ATOM 592 C C . LYS A 1 81 ? 33.195 -7.905 -21.312 1.00 41.25 81 LYS A C 1
ATOM 594 O O . LYS A 1 81 ? 33.084 -6.854 -20.649 1.00 41.25 81 LYS A O 1
#